Protein AF-A0A534Y3Y4-F1 (afdb_monomer_lite)

Structure (mmCIF, N/CA/C/O backbone):
data_AF-A0A534Y3Y4-F1
#
_entry.id   AF-A0A534Y3Y4-F1
#
loop_
_atom_site.group_PDB
_atom_site.id
_atom_site.type_symbol
_atom_site.label_atom_id
_atom_site.label_alt_id
_atom_site.label_comp_id
_atom_site.label_asym_id
_atom_site.label_entity_id
_atom_site.label_seq_id
_atom_site.pdbx_PDB_ins_code
_atom_site.Cartn_x
_atom_site.Cartn_y
_atom_site.Cartn_z
_atom_site.occupancy
_atom_site.B_iso_or_equiv
_atom_site.auth_seq_id
_atom_site.auth_comp_id
_atom_site.auth_asym_id
_atom_site.auth_atom_id
_atom_site.pdbx_PDB_model_num
ATOM 1 N N . MET A 1 1 ? 23.246 4.878 -69.993 1.00 42.38 1 MET A N 1
ATOM 2 C CA . MET A 1 1 ? 22.326 4.115 -69.118 1.00 42.38 1 MET A CA 1
ATOM 3 C C . MET A 1 1 ? 22.788 4.314 -67.679 1.00 42.38 1 MET A C 1
ATOM 5 O O . MET A 1 1 ? 23.870 3.855 -67.348 1.00 42.38 1 MET A O 1
ATOM 9 N N . ARG A 1 2 ? 22.06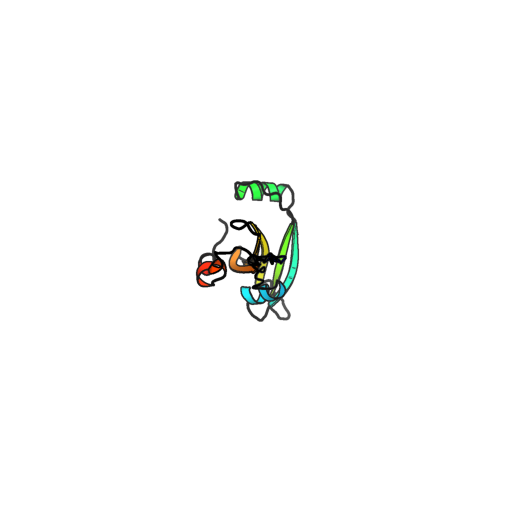4 5.100 -66.869 1.00 40.41 2 ARG A N 1
ATOM 10 C CA . ARG A 1 2 ? 22.372 5.340 -65.445 1.00 40.41 2 ARG A CA 1
ATOM 11 C C . ARG A 1 2 ? 21.421 4.486 -64.610 1.00 40.41 2 ARG A C 1
ATOM 13 O O . ARG A 1 2 ? 2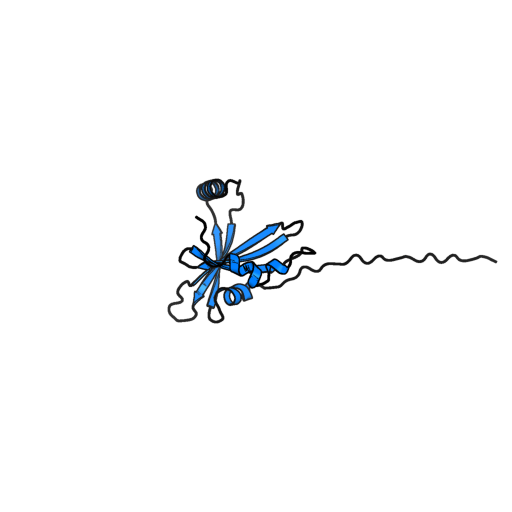0.215 4.697 -64.670 1.00 40.41 2 ARG A O 1
ATOM 20 N N . THR A 1 3 ? 21.952 3.513 -63.884 1.00 47.59 3 THR A N 1
ATOM 21 C CA . THR A 1 3 ? 21.192 2.681 -62.947 1.00 47.59 3 THR A CA 1
ATOM 22 C C . THR A 1 3 ? 20.957 3.452 -61.648 1.00 47.59 3 THR A C 1
ATOM 24 O O . THR A 1 3 ? 21.911 3.807 -60.960 1.00 47.59 3 THR A O 1
ATOM 27 N N . LEU A 1 4 ? 19.693 3.729 -61.325 1.00 46.41 4 LEU A N 1
ATOM 28 C CA . LEU A 1 4 ? 19.261 4.220 -60.015 1.00 46.41 4 LEU A CA 1
ATOM 29 C C . LEU A 1 4 ? 19.268 3.044 -59.030 1.00 46.41 4 LEU A C 1
ATOM 31 O O . LEU A 1 4 ? 18.503 2.099 -59.205 1.00 46.41 4 LEU A O 1
ATOM 35 N N . GLN A 1 5 ? 20.122 3.087 -58.006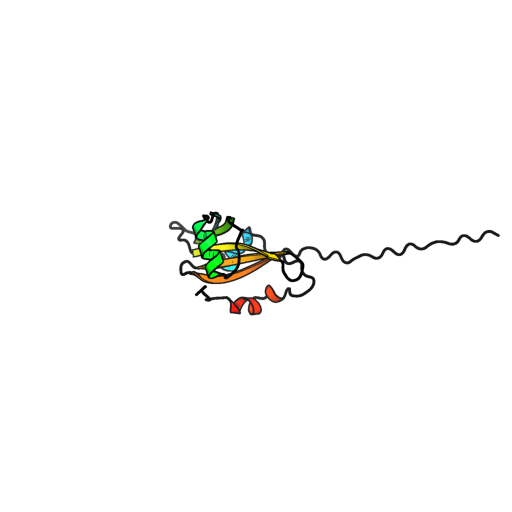 1.00 48.91 5 GLN A N 1
ATOM 36 C CA . GLN A 1 5 ? 19.975 2.211 -56.844 1.00 48.91 5 GLN A CA 1
ATOM 37 C C . GLN A 1 5 ? 18.971 2.844 -55.879 1.00 48.91 5 GLN A C 1
ATOM 39 O O . GLN A 1 5 ? 19.203 3.930 -55.352 1.00 48.91 5 GLN A O 1
ATOM 44 N N . ALA A 1 6 ? 17.849 2.162 -55.663 1.00 53.00 6 ALA A N 1
ATOM 45 C CA . ALA A 1 6 ? 16.908 2.492 -54.606 1.00 53.00 6 ALA A CA 1
ATOM 46 C C . ALA A 1 6 ? 17.440 1.930 -53.280 1.00 53.00 6 ALA A C 1
ATOM 48 O O . ALA A 1 6 ? 17.582 0.717 -53.127 1.00 53.00 6 ALA A O 1
ATOM 49 N N . ALA A 1 7 ? 17.750 2.810 -52.330 1.00 55.84 7 ALA A N 1
ATOM 50 C CA . ALA A 1 7 ? 18.050 2.422 -50.960 1.00 55.84 7 ALA A CA 1
ATOM 51 C C . ALA A 1 7 ? 16.728 2.185 -50.215 1.00 55.84 7 ALA A C 1
ATOM 53 O O . ALA A 1 7 ? 15.941 3.111 -50.028 1.00 55.84 7 ALA A O 1
ATOM 54 N N . ALA A 1 8 ? 16.472 0.941 -49.812 1.00 56.00 8 ALA A N 1
ATOM 55 C CA . ALA A 1 8 ? 15.348 0.608 -48.948 1.00 56.00 8 ALA A CA 1
ATOM 56 C C . ALA A 1 8 ? 15.729 0.913 -47.490 1.00 56.00 8 ALA A C 1
ATOM 58 O O . ALA A 1 8 ? 16.621 0.275 -46.932 1.00 56.00 8 ALA A O 1
ATOM 59 N N . LEU A 1 9 ? 15.065 1.897 -46.877 1.00 52.19 9 LEU A N 1
ATOM 60 C CA . LEU A 1 9 ? 15.147 2.134 -45.437 1.00 52.19 9 LEU A CA 1
ATOM 61 C C . LEU A 1 9 ? 14.323 1.059 -44.716 1.00 52.19 9 LEU A C 1
ATOM 63 O O . LEU A 1 9 ? 13.096 1.039 -44.817 1.00 52.19 9 LEU A O 1
ATOM 67 N N . LEU A 1 10 ? 14.993 0.174 -43.979 1.00 51.94 10 LEU A N 1
ATOM 68 C CA . LEU A 1 10 ? 14.337 -0.753 -43.063 1.00 51.94 10 LEU A CA 1
ATOM 69 C C . LEU A 1 10 ? 14.050 -0.007 -41.751 1.00 51.94 10 LEU A C 1
ATOM 71 O O . LEU A 1 10 ? 14.964 0.274 -40.978 1.00 51.94 10 LEU A O 1
ATOM 75 N N . VAL A 1 11 ? 12.789 0.342 -41.502 1.00 61.50 11 VAL A N 1
ATOM 76 C CA . VAL A 1 11 ? 12.360 0.851 -40.193 1.00 61.50 11 VAL A CA 1
ATOM 77 C C . VAL A 1 11 ? 12.141 -0.354 -39.285 1.00 61.50 11 VAL A C 1
ATOM 79 O O . VAL A 1 11 ? 11.172 -1.093 -39.446 1.00 61.50 11 VAL A O 1
ATOM 82 N N . VAL A 1 12 ? 13.053 -0.577 -38.341 1.00 63.03 12 VAL A N 1
ATOM 83 C CA . VAL A 1 12 ? 12.841 -1.544 -37.259 1.00 63.03 12 VAL A CA 1
ATOM 84 C C . VAL A 1 12 ? 11.931 -0.875 -36.232 1.00 63.03 12 VAL A C 1
ATOM 86 O O . VAL A 1 12 ? 12.354 0.031 -35.518 1.00 63.03 12 VAL A O 1
ATOM 89 N N . ALA A 1 13 ? 10.666 -1.286 -36.179 1.00 56.78 13 ALA A N 1
ATOM 90 C CA . ALA A 1 13 ? 9.767 -0.883 -35.107 1.00 56.78 13 ALA A CA 1
ATOM 91 C C . ALA A 1 13 ? 10.196 -1.605 -33.820 1.00 56.78 13 ALA A C 1
ATOM 93 O O . ALA A 1 13 ? 10.074 -2.825 -33.722 1.00 56.78 13 ALA A O 1
ATOM 94 N N . ALA A 1 14 ? 10.727 -0.867 -32.844 1.00 61.25 14 ALA A N 1
ATOM 95 C CA . ALA A 1 14 ? 10.896 -1.407 -31.501 1.00 61.25 14 ALA A CA 1
ATOM 96 C C . ALA A 1 14 ? 9.500 -1.652 -30.896 1.00 61.25 14 ALA A C 1
ATOM 98 O O . ALA A 1 14 ? 8.629 -0.788 -31.046 1.00 61.25 14 ALA A O 1
ATOM 99 N N . PRO A 1 15 ? 9.252 -2.793 -30.229 1.00 57.72 15 PRO A N 1
ATOM 100 C CA . PRO A 1 15 ? 8.005 -2.990 -29.509 1.00 57.72 15 PRO A CA 1
ATOM 101 C C . PRO A 1 15 ? 7.915 -1.933 -28.405 1.00 57.72 15 PRO A C 1
ATOM 103 O O . PRO A 1 15 ? 8.673 -1.952 -27.436 1.00 57.72 15 PRO A O 1
ATOM 106 N N . ALA A 1 16 ? 7.000 -0.982 -28.569 1.00 56.41 16 ALA A N 1
ATOM 107 C CA . ALA A 1 16 ? 6.583 -0.113 -27.487 1.00 56.41 16 ALA A CA 1
ATOM 108 C C . ALA A 1 16 ? 5.702 -0.955 -26.557 1.00 56.41 16 ALA A C 1
ATOM 110 O O . ALA A 1 16 ? 4.517 -1.153 -26.826 1.00 56.41 16 ALA A O 1
ATOM 111 N N . PHE A 1 17 ? 6.291 -1.512 -25.499 1.00 58.69 17 PHE A N 1
ATOM 112 C CA . PHE A 1 17 ? 5.510 -2.103 -24.418 1.00 58.69 17 PHE A CA 1
ATOM 113 C C . PHE A 1 17 ? 4.826 -0.953 -23.683 1.00 58.69 17 PHE A C 1
ATOM 115 O O . PHE A 1 17 ? 5.473 -0.160 -23.005 1.00 58.69 17 PHE A O 1
ATOM 122 N N . ALA A 1 18 ? 3.526 -0.797 -23.919 1.00 60.31 18 ALA A N 1
ATOM 123 C CA . ALA A 1 18 ? 2.729 0.198 -23.225 1.00 60.31 18 ALA A CA 1
ATOM 124 C C . ALA A 1 18 ? 2.645 -0.171 -21.739 1.00 60.31 18 ALA A C 1
ATOM 126 O O . ALA A 1 18 ? 2.383 -1.330 -21.411 1.00 60.31 18 ALA A O 1
ATOM 127 N N . ASP A 1 19 ? 2.830 0.817 -20.860 1.00 66.94 19 ASP A N 1
ATOM 128 C CA . ASP A 1 19 ? 2.490 0.705 -19.442 1.00 66.94 19 ASP A CA 1
ATOM 129 C C . ASP A 1 19 ? 1.088 0.098 -19.304 1.00 66.94 19 ASP A C 1
ATOM 131 O O . ASP A 1 19 ? 0.103 0.662 -19.794 1.00 66.94 19 ASP A O 1
ATOM 135 N N . GLN A 1 20 ? 0.982 -1.053 -18.640 1.00 82.62 20 GLN A N 1
ATOM 136 C CA . GLN A 1 20 ? -0.307 -1.703 -18.451 1.00 82.62 20 GLN A CA 1
ATOM 137 C C . GLN A 1 20 ? -0.932 -1.184 -17.154 1.00 82.62 20 GLN A C 1
ATOM 139 O O . GLN A 1 20 ? -0.542 -1.567 -16.049 1.00 82.62 20 GLN A O 1
ATOM 144 N N . LEU A 1 21 ? -1.888 -0.260 -17.296 1.00 89.62 21 LEU A N 1
ATOM 145 C CA . LEU A 1 21 ? -2.771 0.179 -16.215 1.00 89.62 21 LEU A CA 1
ATOM 146 C C . LEU A 1 21 ? -3.856 -0.884 -16.008 1.00 89.62 21 LEU A C 1
ATOM 148 O O . LEU A 1 21 ? -4.785 -0.988 -16.807 1.00 89.62 21 LEU A O 1
ATOM 152 N N . PHE A 1 22 ? -3.743 -1.651 -14.928 1.00 91.75 22 PHE A N 1
ATOM 153 C CA . PHE A 1 22 ? -4.707 -2.696 -14.572 1.00 91.75 22 PHE A CA 1
ATOM 154 C C . PHE A 1 22 ? -5.813 -2.188 -13.663 1.00 91.75 22 PHE A C 1
ATOM 156 O O . PHE A 1 22 ? -6.947 -2.648 -13.768 1.00 91.75 22 PHE A O 1
ATOM 163 N N . LEU A 1 23 ? -5.475 -1.275 -12.751 1.00 95.00 23 LEU A N 1
ATOM 164 C CA . LEU A 1 23 ? -6.405 -0.792 -11.743 1.00 95.00 23 LEU A CA 1
ATOM 165 C C . LEU A 1 23 ? -6.117 0.671 -11.421 1.00 95.00 23 LEU A C 1
ATOM 167 O O . LEU A 1 23 ? -4.991 1.037 -11.077 1.00 95.00 23 LEU A O 1
ATOM 171 N N . ARG A 1 24 ? -7.136 1.522 -11.526 1.00 96.38 24 ARG A N 1
ATOM 172 C CA . ARG A 1 24 ? -7.049 2.928 -11.121 1.00 96.38 24 ARG A CA 1
ATOM 173 C C . ARG A 1 24 ? -7.177 3.027 -9.612 1.00 96.38 24 ARG A C 1
ATOM 175 O O . ARG A 1 24 ? -7.911 2.261 -9.002 1.00 96.38 24 ARG A O 1
ATOM 182 N N . GLU A 1 25 ? -6.566 4.049 -9.020 1.00 96.38 25 GLU A N 1
ATOM 183 C CA . GLU A 1 25 ? -6.649 4.310 -7.573 1.00 96.38 25 GLU A CA 1
ATOM 184 C C . GLU A 1 25 ? -8.097 4.327 -7.048 1.00 96.38 25 GLU A C 1
ATOM 186 O O . GLU A 1 25 ? -8.378 3.756 -6.001 1.00 96.38 25 GLU A O 1
ATOM 191 N N . SER A 1 26 ? -9.032 4.901 -7.815 1.00 95.81 26 SER A N 1
ATOM 192 C CA . SER A 1 26 ? -10.465 4.948 -7.470 1.00 95.81 26 SER A CA 1
ATOM 193 C C . SER A 1 26 ? -11.159 3.579 -7.420 1.00 95.81 26 SER A C 1
ATOM 195 O O . SER A 1 26 ? -12.186 3.442 -6.762 1.00 95.81 26 SER A O 1
ATOM 197 N N . GLU A 1 27 ? -10.606 2.563 -8.081 1.00 97.38 27 GLU A N 1
ATOM 198 C CA . GLU A 1 27 ? -11.159 1.205 -8.145 1.00 97.38 27 GLU A CA 1
ATOM 199 C C . GLU A 1 27 ? -10.580 0.300 -7.043 1.00 97.38 27 GLU A C 1
ATOM 201 O O . GLU A 1 27 ? -11.169 -0.726 -6.692 1.00 97.38 27 GLU A O 1
ATOM 206 N N . VAL A 1 28 ? -9.443 0.691 -6.454 1.00 97.81 28 VAL A N 1
ATOM 207 C CA . VAL A 1 28 ? -8.721 -0.094 -5.444 1.00 97.81 28 VAL A CA 1
ATOM 208 C C . VAL A 1 28 ? -9.540 -0.351 -4.169 1.00 97.81 28 VAL A C 1
ATOM 210 O O . VAL A 1 28 ? -9.541 -1.501 -3.719 1.00 97.81 28 VAL A O 1
ATOM 213 N N . PRO A 1 29 ? -10.265 0.628 -3.579 1.00 98.25 29 PRO A N 1
ATOM 214 C CA . PRO A 1 29 ? -11.087 0.376 -2.395 1.00 98.25 29 PRO A CA 1
ATOM 215 C C . PRO A 1 29 ? -12.087 -0.752 -2.612 1.00 98.25 29 PRO A C 1
ATOM 217 O O . PRO A 1 29 ? -12.162 -1.673 -1.800 1.00 98.25 29 PRO A O 1
ATOM 220 N N . ARG A 1 30 ? -12.773 -0.736 -3.759 1.00 97.44 30 ARG A N 1
ATOM 221 C CA . ARG A 1 30 ? -13.721 -1.782 -4.138 1.00 97.44 30 ARG A CA 1
ATOM 222 C C . ARG A 1 30 ? -13.035 -3.132 -4.329 1.00 97.44 30 ARG A C 1
ATOM 224 O O . ARG A 1 30 ? -13.522 -4.144 -3.831 1.00 97.44 30 ARG A O 1
ATOM 231 N N . ALA A 1 31 ? -11.889 -3.155 -5.006 1.00 96.88 31 ALA A N 1
ATOM 232 C CA . ALA A 1 31 ? -11.139 -4.385 -5.250 1.00 96.88 31 ALA A CA 1
ATOM 233 C C . ALA A 1 31 ? -10.612 -5.051 -3.963 1.00 96.88 31 ALA A C 1
ATOM 235 O O . ALA A 1 31 ? -10.452 -6.272 -3.933 1.00 96.88 31 ALA A O 1
ATOM 236 N N . LEU A 1 32 ? -10.322 -4.269 -2.917 1.00 97.25 32 LEU A N 1
ATOM 237 C CA . LEU A 1 32 ? -9.773 -4.763 -1.648 1.00 97.25 32 LEU A CA 1
ATOM 238 C C . LEU A 1 32 ? -10.840 -5.017 -0.573 1.00 97.25 32 LEU A C 1
ATOM 240 O O . LEU A 1 32 ? -10.719 -5.992 0.169 1.00 97.25 32 LEU A O 1
ATOM 244 N N . PHE A 1 33 ? -11.871 -4.173 -0.487 1.00 97.19 33 PHE A N 1
ATOM 245 C CA . PHE A 1 33 ? -12.852 -4.176 0.609 1.00 97.19 33 PHE A CA 1
ATOM 246 C C . PHE A 1 33 ? -14.314 -4.380 0.160 1.00 97.19 33 PHE A C 1
ATOM 248 O O . PHE A 1 33 ? -15.194 -4.459 1.014 1.00 97.19 33 PHE A O 1
ATOM 255 N N . GLY A 1 34 ? -14.581 -4.546 -1.141 1.00 96.38 34 GLY A N 1
ATOM 256 C CA . GLY A 1 34 ? -15.915 -4.831 -1.689 1.00 96.38 34 GLY A CA 1
ATOM 257 C C . GLY A 1 34 ? -16.690 -3.592 -2.149 1.00 96.38 34 GLY A C 1
ATOM 258 O O . GLY A 1 34 ? -16.217 -2.467 -2.051 1.00 96.38 34 GLY A O 1
ATOM 259 N N . ASP A 1 35 ? -17.895 -3.792 -2.686 1.00 95.19 35 ASP A N 1
ATOM 260 C CA . ASP A 1 35 ? -18.621 -2.754 -3.440 1.00 95.19 35 ASP A CA 1
ATOM 261 C C . ASP A 1 35 ? -19.172 -1.586 -2.604 1.00 95.19 35 ASP A C 1
ATOM 263 O O . ASP A 1 35 ? -19.416 -0.520 -3.167 1.00 95.19 35 ASP A O 1
ATOM 267 N N . HIS A 1 36 ? -19.344 -1.773 -1.292 1.00 95.50 36 HIS A N 1
ATOM 268 C CA . HIS A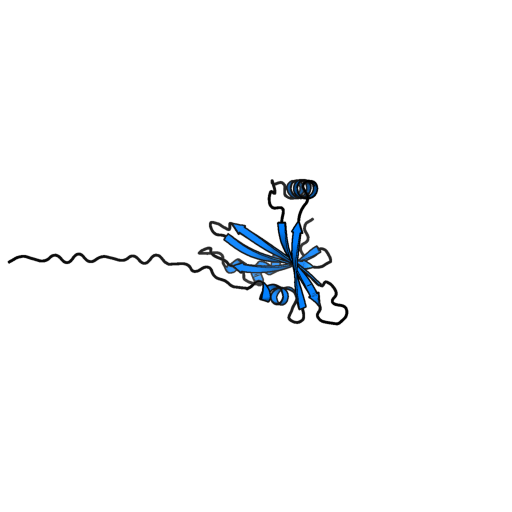 1 36 ? -20.030 -0.839 -0.386 1.00 95.50 36 HIS A CA 1
ATOM 269 C C . HIS A 1 36 ? -19.061 -0.080 0.519 1.00 95.50 36 HIS A C 1
ATOM 271 O O . HIS A 1 36 ? -19.177 -0.092 1.751 1.00 95.50 36 HIS A O 1
ATOM 277 N N . VAL A 1 37 ? -18.068 0.555 -0.100 1.00 97.62 37 VAL A N 1
ATOM 278 C CA . VAL A 1 37 ? -17.035 1.303 0.613 1.00 97.62 37 VAL A CA 1
ATOM 279 C C . VAL A 1 37 ? -16.804 2.669 -0.005 1.00 97.62 37 VAL A C 1
ATOM 281 O O . VAL A 1 37 ? -16.849 2.857 -1.218 1.00 97.62 37 VAL A O 1
ATOM 284 N N . THR A 1 38 ? -16.473 3.620 0.857 1.00 97.06 38 THR A N 1
ATOM 285 C CA . THR A 1 38 ? -15.943 4.925 0.462 1.00 97.06 38 THR A CA 1
ATOM 286 C C . THR A 1 38 ? -14.515 5.050 0.960 1.00 97.06 38 THR A C 1
ATOM 288 O O . THR A 1 38 ? -14.115 4.358 1.896 1.00 97.06 38 THR A O 1
ATOM 291 N N . SER A 1 39 ? -13.725 5.922 0.345 1.00 97.75 39 SER A N 1
ATOM 292 C CA . SER A 1 39 ? -12.359 6.154 0.798 1.00 97.75 39 SER A CA 1
ATOM 293 C C . SER A 1 39 ? -11.967 7.615 0.746 1.00 97.75 39 SER A C 1
ATOM 295 O O . SER A 1 39 ? -12.374 8.338 -0.165 1.00 97.75 39 SER A O 1
ATOM 297 N N . VAL A 1 40 ? -11.106 8.019 1.673 1.00 97.69 40 VAL A N 1
ATOM 298 C CA . VAL A 1 40 ? -10.495 9.348 1.695 1.00 97.69 40 VAL A CA 1
ATOM 299 C C . VAL A 1 40 ? -8.989 9.198 1.544 1.00 97.69 40 VAL A C 1
ATOM 301 O O . VAL A 1 40 ? -8.357 8.449 2.289 1.00 97.69 40 VAL A O 1
ATOM 304 N N . ARG A 1 41 ? -8.405 9.917 0.581 1.00 98.25 41 ARG A N 1
ATOM 305 C CA . ARG A 1 41 ? -6.952 9.951 0.404 1.00 98.25 41 ARG A CA 1
ATOM 306 C C . ARG A 1 41 ? -6.308 10.768 1.521 1.00 98.25 41 ARG A C 1
ATOM 308 O O . ARG A 1 41 ? -6.714 11.899 1.782 1.00 98.25 41 ARG A O 1
ATOM 315 N N . LYS A 1 42 ? -5.293 10.192 2.151 1.00 98.38 42 LYS A N 1
ATOM 316 C CA . LYS A 1 42 ? -4.491 10.773 3.226 1.00 98.38 42 LYS A CA 1
ATOM 317 C C . LYS A 1 42 ? -3.005 10.535 2.948 1.00 98.38 42 LYS A C 1
ATOM 319 O O . LYS A 1 42 ? -2.634 9.759 2.066 1.00 98.38 42 LYS A O 1
ATOM 324 N N . THR A 1 43 ? -2.160 11.198 3.726 1.00 98.00 43 THR A N 1
ATOM 325 C CA . THR A 1 43 ? -0.709 10.995 3.719 1.00 98.00 43 THR A CA 1
ATOM 326 C C . THR A 1 43 ? -0.272 10.656 5.133 1.00 98.00 43 THR A C 1
ATOM 328 O O . THR A 1 43 ? -0.624 11.364 6.074 1.00 98.00 43 THR A O 1
ATOM 331 N N . LEU A 1 44 ? 0.467 9.560 5.286 1.00 96.81 44 LEU A N 1
ATOM 332 C CA . LEU A 1 44 ? 1.200 9.259 6.506 1.00 96.81 44 LEU A CA 1
ATOM 333 C C . LEU A 1 44 ? 2.577 9.910 6.387 1.00 96.81 44 LEU A C 1
ATOM 335 O O . LEU A 1 44 ? 3.362 9.529 5.518 1.00 96.81 44 LEU A O 1
ATOM 339 N N . GLU A 1 45 ? 2.845 10.896 7.235 1.00 97.44 45 GLU A N 1
ATOM 340 C CA . GLU A 1 45 ? 4.140 11.569 7.316 1.00 97.44 45 GLU A CA 1
ATOM 341 C C . GLU A 1 45 ? 4.916 11.013 8.508 1.00 97.44 45 GLU A C 1
ATOM 343 O O . GLU A 1 45 ? 4.506 11.182 9.654 1.00 97.44 45 GLU A O 1
ATOM 348 N N . LEU A 1 46 ? 6.031 10.337 8.239 1.00 96.81 46 LEU A N 1
ATOM 349 C CA . LEU A 1 46 ? 6.893 9.787 9.277 1.00 96.81 46 LEU A CA 1
ATOM 350 C C . LEU A 1 46 ? 7.903 10.835 9.755 1.00 96.81 46 LEU A C 1
ATOM 352 O O . LEU A 1 46 ? 8.661 11.427 8.975 1.00 96.81 46 LEU A O 1
ATOM 356 N N . SER A 1 47 ? 7.952 11.020 11.068 1.00 97.19 47 SER A N 1
ATOM 357 C CA . SER A 1 47 ? 8.951 11.826 11.759 1.00 97.19 47 SER A CA 1
ATOM 358 C C . SER A 1 47 ? 10.354 11.196 11.669 1.00 97.19 47 SER A C 1
ATOM 360 O O . SER A 1 47 ? 10.499 10.001 11.396 1.00 97.19 47 SER A O 1
ATOM 362 N N . PRO A 1 48 ? 11.437 11.962 11.913 1.00 96.69 48 PRO A N 1
ATOM 363 C CA . PRO A 1 48 ? 12.790 11.404 11.908 1.00 96.69 48 PRO A CA 1
ATOM 364 C C . PRO A 1 48 ? 12.992 10.204 12.859 1.00 96.69 48 PRO A C 1
ATOM 366 O O . PRO A 1 48 ? 13.632 9.244 12.429 1.00 96.69 48 PRO A O 1
ATOM 369 N N . PRO A 1 49 ? 12.450 10.195 14.099 1.00 97.12 49 PRO A N 1
ATOM 370 C CA . PRO A 1 49 ? 12.503 9.013 14.961 1.00 97.12 49 PRO A CA 1
ATOM 371 C C . PRO A 1 49 ? 11.768 7.796 14.384 1.00 97.12 49 PRO A C 1
ATOM 373 O O . PRO A 1 49 ? 12.296 6.691 14.446 1.00 97.12 49 PRO A O 1
ATOM 376 N N . GLU A 1 50 ? 10.592 7.983 13.777 1.00 96.88 50 GLU A N 1
ATOM 377 C CA . GLU A 1 50 ? 9.835 6.887 13.149 1.00 96.88 50 GLU A CA 1
ATOM 378 C C . GLU A 1 50 ? 10.562 6.321 11.928 1.00 96.88 50 GLU A C 1
ATOM 380 O O . GLU A 1 50 ? 10.600 5.109 11.739 1.00 96.88 50 GLU A O 1
ATOM 385 N N . ILE A 1 51 ? 11.210 7.174 11.128 1.00 96.94 51 ILE A N 1
ATOM 386 C CA . ILE A 1 51 ? 12.073 6.736 10.023 1.00 96.94 51 ILE A CA 1
ATOM 387 C C . ILE A 1 51 ? 13.269 5.935 10.533 1.00 96.94 51 ILE A C 1
ATOM 389 O O . ILE A 1 51 ? 13.637 4.931 9.918 1.00 96.94 51 ILE A O 1
ATOM 393 N N . ALA A 1 52 ? 13.886 6.365 11.636 1.00 96.31 52 ALA A N 1
ATOM 394 C CA . ALA A 1 52 ? 15.001 5.647 12.241 1.00 96.31 52 ALA A CA 1
ATOM 395 C C . ALA A 1 52 ? 14.564 4.263 12.749 1.00 96.31 52 ALA A C 1
ATOM 397 O O . ALA A 1 52 ? 15.244 3.275 12.470 1.00 96.31 52 ALA A O 1
ATOM 398 N N . GLU A 1 53 ? 13.411 4.177 13.416 1.00 95.50 53 GLU A N 1
ATOM 399 C CA . GLU A 1 53 ? 12.864 2.906 13.896 1.00 95.50 53 GLU A CA 1
ATOM 400 C C . GLU A 1 53 ? 12.456 1.990 12.738 1.00 95.50 53 GLU A C 1
ATOM 402 O O . GLU A 1 53 ? 12.857 0.830 12.700 1.00 95.50 53 GLU A O 1
ATOM 407 N N . LEU A 1 54 ? 11.756 2.515 11.730 1.00 93.88 54 LEU A N 1
ATOM 408 C CA . LEU A 1 54 ? 11.393 1.751 10.537 1.00 93.88 54 LEU A CA 1
ATOM 409 C C . LEU A 1 54 ? 12.635 1.239 9.792 1.00 93.88 54 LEU A C 1
ATOM 411 O O . LEU A 1 54 ? 12.659 0.096 9.340 1.00 93.88 54 LEU A O 1
ATOM 415 N N . SER A 1 55 ? 13.686 2.057 9.692 1.00 95.50 55 SER A N 1
ATOM 416 C CA . SER A 1 55 ? 14.956 1.644 9.082 1.00 95.50 55 SER A CA 1
ATOM 417 C C . SER A 1 55 ? 15.625 0.509 9.854 1.00 95.50 55 SER A C 1
ATOM 419 O O . SER A 1 55 ? 16.192 -0.404 9.256 1.00 95.50 55 SER A O 1
ATOM 421 N N . LYS A 1 56 ? 15.552 0.557 11.187 1.00 95.62 56 LYS A N 1
ATOM 422 C CA . LYS A 1 56 ? 16.085 -0.483 12.065 1.00 95.62 56 LYS A CA 1
ATOM 423 C C . LYS A 1 56 ? 15.300 -1.788 11.924 1.00 95.62 56 LYS A C 1
ATOM 425 O O . LYS A 1 56 ? 15.921 -2.824 11.730 1.00 95.62 56 LYS A O 1
ATOM 430 N N . VAL A 1 57 ? 13.968 -1.731 11.974 1.00 93.25 57 VAL A N 1
ATOM 431 C CA . VAL A 1 57 ? 13.088 -2.905 11.825 1.00 93.25 57 VAL A CA 1
ATOM 432 C C . VAL A 1 57 ? 13.271 -3.574 10.462 1.00 93.25 57 VAL A C 1
ATOM 434 O O . VAL A 1 57 ? 13.278 -4.795 10.372 1.00 93.25 57 VAL A O 1
ATOM 437 N N . LEU A 1 58 ? 13.445 -2.789 9.396 1.00 91.75 58 LEU A N 1
ATOM 438 C CA . LEU A 1 58 ? 13.633 -3.313 8.039 1.00 91.75 58 LEU A CA 1
ATOM 439 C C . LEU A 1 58 ? 15.091 -3.651 7.697 1.00 91.75 58 LEU A C 1
ATOM 441 O O . LEU A 1 58 ? 15.363 -4.005 6.549 1.00 91.75 58 LEU A O 1
ATOM 445 N N . GLU A 1 59 ? 16.019 -3.479 8.644 1.00 95.12 59 GLU A N 1
ATOM 446 C CA . GLU A 1 59 ? 17.464 -3.675 8.461 1.00 95.12 59 GLU A CA 1
ATOM 447 C C . GLU A 1 59 ? 18.026 -2.967 7.211 1.00 95.12 59 GLU A C 1
ATOM 449 O O . GLU A 1 59 ? 18.957 -3.429 6.549 1.00 95.12 59 GLU A O 1
ATOM 454 N N . ARG A 1 60 ? 17.448 -1.811 6.860 1.00 94.50 60 ARG A N 1
ATOM 455 C CA . ARG A 1 60 ? 17.830 -1.025 5.682 1.00 94.50 60 ARG A CA 1
ATOM 456 C C . ARG A 1 60 ? 17.531 0.449 5.892 1.00 94.50 60 ARG A C 1
ATOM 458 O O . ARG A 1 60 ? 16.564 0.812 6.551 1.00 94.50 60 ARG A O 1
ATOM 465 N N . LYS A 1 61 ? 18.313 1.322 5.260 1.00 94.81 61 LYS A N 1
ATOM 466 C CA . LYS A 1 61 ? 18.065 2.766 5.313 1.00 94.81 61 LYS A CA 1
ATOM 467 C C . LYS A 1 61 ? 16.767 3.114 4.576 1.00 94.81 61 LYS A C 1
ATOM 469 O O . LYS A 1 61 ? 16.662 2.883 3.373 1.00 94.81 61 LYS A O 1
ATOM 474 N N . ILE A 1 62 ? 15.808 3.702 5.287 1.00 94.56 62 ILE A N 1
ATOM 475 C CA . ILE A 1 62 ? 14.599 4.287 4.706 1.00 94.56 62 ILE A CA 1
ATOM 476 C C . ILE A 1 62 ? 14.761 5.800 4.643 1.00 94.56 62 ILE A C 1
ATOM 478 O O . ILE A 1 62 ? 15.115 6.447 5.624 1.00 94.56 62 ILE A O 1
ATOM 482 N N . GLU A 1 63 ? 14.485 6.370 3.475 1.00 92.38 63 GLU A N 1
ATOM 483 C CA . GLU A 1 63 ? 14.508 7.823 3.264 1.00 92.38 63 GLU A CA 1
ATOM 484 C C . GLU A 1 63 ? 13.122 8.385 2.917 1.00 92.38 63 GLU A C 1
ATOM 486 O O . GLU A 1 63 ? 12.888 9.586 3.046 1.00 92.38 63 GLU A O 1
ATOM 491 N N . ILE A 1 64 ? 12.184 7.517 2.520 1.00 93.12 64 ILE A N 1
ATOM 492 C CA . ILE A 1 64 ? 10.812 7.895 2.175 1.00 93.12 64 ILE A CA 1
ATOM 493 C C . ILE A 1 64 ? 10.050 8.229 3.455 1.00 93.12 64 ILE A C 1
ATOM 495 O O . ILE A 1 64 ? 9.912 7.381 4.336 1.00 93.12 64 ILE A O 1
ATOM 499 N N . ARG A 1 65 ? 9.538 9.461 3.526 1.00 95.69 65 ARG A N 1
ATOM 500 C CA . ARG A 1 65 ? 8.803 10.002 4.682 1.00 95.69 65 ARG A CA 1
ATOM 501 C C . ARG A 1 65 ? 7.297 10.024 4.505 1.00 95.69 65 ARG A C 1
ATOM 503 O O . ARG A 1 65 ? 6.580 9.896 5.486 1.00 95.69 65 ARG A O 1
ATOM 510 N N . ASN A 1 66 ? 6.841 10.195 3.271 1.00 96.81 66 ASN A N 1
ATOM 511 C CA . ASN A 1 66 ? 5.440 10.424 2.961 1.00 96.81 66 ASN A CA 1
ATOM 512 C C . ASN A 1 66 ? 4.884 9.192 2.261 1.00 96.81 66 ASN A C 1
ATOM 514 O O . ASN A 1 66 ? 5.322 8.859 1.161 1.00 96.81 66 ASN A O 1
ATOM 518 N N . TYR A 1 67 ? 3.914 8.544 2.894 1.00 96.62 67 TYR A N 1
ATOM 519 C CA . TYR A 1 67 ? 3.238 7.374 2.354 1.00 96.62 67 TYR A CA 1
ATOM 520 C C . TYR A 1 67 ? 1.783 7.740 2.063 1.00 96.62 67 TYR A C 1
ATOM 522 O O . TYR A 1 67 ? 0.996 7.903 3.001 1.00 96.62 67 TYR A O 1
ATOM 530 N N . PRO A 1 68 ? 1.404 7.922 0.786 1.00 97.88 68 PRO A N 1
ATOM 531 C CA . PRO A 1 68 ? 0.011 8.132 0.436 1.00 97.88 68 PRO A CA 1
ATOM 532 C C . PRO A 1 68 ? -0.786 6.863 0.736 1.00 97.88 68 PRO A C 1
ATOM 534 O O . PRO A 1 68 ? -0.372 5.749 0.406 1.00 97.88 68 PRO A O 1
ATOM 537 N N . TYR A 1 69 ? -1.951 7.037 1.343 1.00 98.44 69 TYR A N 1
ATOM 538 C CA . TYR A 1 69 ? -2.863 5.936 1.600 1.00 98.44 69 TYR A CA 1
ATOM 539 C C . TYR A 1 69 ? -4.317 6.369 1.454 1.00 98.44 69 TYR A C 1
ATOM 541 O O . TYR A 1 69 ? -4.645 7.556 1.477 1.00 98.44 69 TYR A O 1
ATOM 549 N N . LEU A 1 70 ? -5.201 5.395 1.294 1.00 98.62 70 LEU A N 1
ATOM 550 C CA . LEU A 1 70 ? -6.641 5.591 1.354 1.00 98.62 70 LEU A CA 1
ATOM 551 C C . LEU A 1 70 ? -7.143 5.042 2.688 1.00 98.62 70 LEU A C 1
ATOM 553 O O . LEU A 1 70 ? -6.928 3.868 2.986 1.00 98.62 70 LEU A O 1
ATOM 557 N N . GLU A 1 71 ? -7.809 5.866 3.491 1.00 98.44 71 GLU A N 1
ATOM 558 C CA . GLU A 1 71 ? -8.592 5.377 4.629 1.00 98.44 71 GLU A CA 1
ATOM 559 C C . GLU A 1 71 ? -9.954 4.920 4.109 1.00 98.44 71 GLU A C 1
ATOM 561 O O . GLU A 1 71 ? -10.660 5.700 3.465 1.00 98.44 71 GLU A O 1
ATOM 566 N N . VAL A 1 72 ? -10.294 3.650 4.329 1.00 98.44 72 VAL A N 1
ATOM 567 C CA . VAL A 1 72 ? -11.498 3.020 3.777 1.00 98.44 72 VAL A CA 1
ATOM 568 C C . VAL A 1 72 ? -12.570 2.940 4.850 1.00 98.44 72 VAL A C 1
ATOM 570 O O . VAL A 1 72 ? -12.321 2.436 5.944 1.00 98.44 72 VAL A O 1
ATOM 573 N N . HIS A 1 73 ? -13.777 3.379 4.516 1.00 98.25 73 HIS A N 1
ATOM 574 C CA . HIS A 1 73 ? -14.944 3.354 5.389 1.00 98.25 73 HIS A CA 1
ATOM 575 C C . HIS A 1 73 ? -16.066 2.535 4.766 1.00 98.25 73 HIS A C 1
ATOM 577 O O . HIS A 1 73 ? -16.276 2.583 3.552 1.00 98.25 73 HIS A O 1
ATOM 583 N N . ALA A 1 74 ? -16.839 1.853 5.606 1.00 97.06 74 ALA A N 1
ATOM 584 C CA . ALA A 1 74 ? -18.118 1.299 5.180 1.00 97.06 74 ALA A CA 1
ATOM 585 C C . ALA A 1 74 ? -19.067 2.430 4.758 1.00 97.06 74 ALA A C 1
ATOM 587 O O . ALA A 1 74 ? -19.062 3.523 5.334 1.00 97.06 74 ALA A O 1
ATOM 588 N N . GLU A 1 75 ? -19.909 2.161 3.767 1.00 94.25 75 GLU A N 1
ATOM 589 C CA . GLU A 1 75 ? -21.065 3.009 3.492 1.00 94.25 75 GLU A CA 1
ATOM 590 C C . GLU A 1 75 ? -22.083 2.929 4.644 1.00 94.25 75 GLU A C 1
ATOM 592 O O . GLU A 1 75 ? -22.247 1.892 5.285 1.00 94.25 75 GLU A O 1
ATOM 597 N N . GLY A 1 76 ? -22.773 4.037 4.928 1.00 91.00 76 GLY A N 1
ATOM 598 C CA . GLY A 1 76 ? -23.783 4.114 5.988 1.00 91.00 76 GLY A CA 1
ATOM 599 C C . GLY A 1 76 ? -23.651 5.361 6.859 1.00 91.00 76 GLY A C 1
ATOM 600 O O . GLY A 1 76 ? -22.851 6.252 6.572 1.00 91.00 76 GLY A O 1
ATOM 601 N N . ALA A 1 77 ? -24.461 5.438 7.916 1.00 88.31 77 ALA A N 1
ATOM 602 C CA . ALA A 1 77 ? -24.476 6.583 8.829 1.00 88.31 77 ALA A CA 1
ATOM 603 C C . ALA A 1 77 ? -23.229 6.638 9.731 1.00 88.31 77 ALA A C 1
ATOM 605 O O . ALA A 1 77 ? -22.667 7.710 9.926 1.00 88.31 77 ALA A O 1
ATOM 606 N N . GLU A 1 78 ? -22.774 5.489 10.240 1.00 90.00 78 GLU A N 1
ATOM 607 C CA . GLU A 1 78 ? -21.661 5.412 11.202 1.00 90.00 78 GLU A CA 1
ATOM 608 C C . GLU A 1 78 ? -20.270 5.435 10.546 1.00 90.00 78 GLU A C 1
ATOM 610 O O . GLU A 1 78 ? -19.295 5.797 11.198 1.00 90.00 78 GLU A O 1
ATOM 615 N N . LYS A 1 79 ? -20.174 5.067 9.259 1.00 93.31 79 LYS A N 1
ATOM 616 C CA . LYS A 1 79 ? -18.938 5.046 8.448 1.00 93.31 79 LYS A CA 1
ATOM 617 C C . LYS A 1 79 ? -17.695 4.512 9.187 1.00 93.31 79 LYS A C 1
ATOM 619 O O . LYS A 1 79 ? -16.652 5.181 9.189 1.00 93.31 79 LYS A O 1
ATOM 624 N N . PRO A 1 80 ? -17.760 3.320 9.811 1.00 96.50 80 PRO A N 1
ATOM 625 C CA . PRO A 1 80 ? -16.614 2.777 10.526 1.00 96.50 80 PRO A CA 1
ATOM 626 C C . PRO A 1 80 ? -15.451 2.527 9.561 1.00 96.50 80 PRO A C 1
ATOM 628 O O . PRO A 1 80 ? -15.660 2.179 8.394 1.00 96.50 80 PRO A O 1
ATOM 631 N N . VAL A 1 81 ? -14.223 2.690 10.057 1.00 97.50 81 VAL A N 1
ATOM 632 C CA . VAL A 1 81 ? -13.007 2.401 9.288 1.00 97.50 81 VAL A CA 1
ATOM 633 C C . VAL A 1 81 ? -12.881 0.890 9.099 1.00 97.50 81 VAL A C 1
ATOM 635 O O . VAL A 1 81 ? -12.808 0.135 10.067 1.00 97.50 81 VAL A O 1
ATOM 638 N N . LEU A 1 82 ? -12.837 0.454 7.843 1.00 97.88 82 LEU A N 1
ATOM 639 C CA . LEU A 1 82 ? -12.665 -0.946 7.450 1.00 97.88 82 LEU A CA 1
ATOM 640 C C . LEU A 1 82 ? -11.204 -1.321 7.219 1.00 97.88 82 LEU A C 1
ATOM 642 O O . LEU A 1 82 ? -10.886 -2.506 7.161 1.00 97.88 82 LEU A O 1
ATOM 646 N N . GLY A 1 83 ? -10.323 -0.333 7.067 1.00 97.75 83 GLY A N 1
ATOM 647 C CA . GLY A 1 83 ? -8.904 -0.547 6.837 1.00 97.75 83 GLY A CA 1
ATOM 648 C C . GLY A 1 83 ? -8.231 0.641 6.165 1.00 97.75 83 GLY A C 1
ATOM 649 O O . GLY A 1 83 ? -8.821 1.707 5.977 1.00 97.75 83 GLY A O 1
ATOM 650 N N . GLN A 1 84 ? -6.973 0.435 5.801 1.00 98.38 84 GLN A N 1
ATOM 651 C CA . GLN A 1 84 ? -6.142 1.401 5.093 1.00 98.38 84 GLN A CA 1
ATOM 652 C C . GLN A 1 84 ? -5.548 0.745 3.849 1.00 98.38 84 GLN A C 1
ATOM 654 O O . GLN A 1 84 ? -5.278 -0.456 3.840 1.00 98.38 84 GLN A O 1
ATOM 659 N N . ILE A 1 85 ? -5.345 1.528 2.795 1.00 98.62 85 ILE A N 1
ATOM 660 C CA . ILE A 1 85 ? -4.719 1.077 1.552 1.00 98.62 85 ILE A CA 1
ATOM 661 C C . ILE A 1 85 ? -3.495 1.935 1.293 1.00 98.62 85 ILE A C 1
ATOM 663 O O . ILE A 1 85 ? -3.647 3.082 0.888 1.00 98.62 85 ILE A O 1
ATOM 667 N N . PHE A 1 86 ? -2.298 1.395 1.483 1.00 98.25 86 PHE A N 1
ATOM 668 C CA . PHE A 1 86 ? -1.066 2.107 1.145 1.00 98.25 86 PHE A CA 1
ATOM 669 C C . PHE A 1 86 ? -0.797 2.012 -0.352 1.00 98.25 86 PHE A C 1
ATOM 671 O O . PHE A 1 86 ? -0.820 0.916 -0.909 1.00 98.25 86 PHE A O 1
ATOM 678 N N . LEU A 1 87 ? -0.538 3.147 -0.995 1.00 98.19 87 LEU A N 1
ATOM 679 C CA . LEU A 1 87 ? -0.145 3.210 -2.401 1.00 98.19 87 LEU A CA 1
ATOM 680 C C . LEU A 1 87 ? 1.378 3.252 -2.459 1.00 98.19 87 LEU A C 1
ATOM 682 O O . LEU A 1 87 ? 2.004 4.122 -1.850 1.00 98.19 87 LEU A O 1
ATOM 686 N N . MET A 1 88 ? 1.971 2.282 -3.143 1.00 97.06 88 MET A N 1
ATOM 687 C CA . MET A 1 88 ? 3.405 2.044 -3.110 1.00 97.06 88 MET A CA 1
ATOM 688 C C . MET A 1 88 ? 3.974 1.906 -4.514 1.00 97.06 88 MET A C 1
ATOM 690 O O . MET A 1 88 ? 3.347 1.330 -5.404 1.00 97.06 88 MET A O 1
ATOM 694 N N . ASP A 1 89 ? 5.206 2.379 -4.661 1.00 95.94 89 ASP A N 1
ATOM 695 C CA . ASP A 1 89 ? 6.016 2.210 -5.855 1.00 95.94 89 ASP A CA 1
ATOM 696 C C . ASP A 1 89 ? 7.306 1.476 -5.497 1.00 95.94 89 ASP A C 1
ATOM 698 O O . ASP A 1 89 ? 7.959 1.768 -4.490 1.00 95.94 89 ASP A O 1
ATOM 702 N N . VAL A 1 90 ? 7.684 0.523 -6.338 1.00 94.25 90 VAL A N 1
ATOM 703 C CA . VAL A 1 90 ? 8.977 -0.164 -6.271 1.00 94.25 90 VAL A CA 1
ATOM 704 C C . VAL A 1 90 ? 9.572 -0.259 -7.663 1.00 94.25 90 VAL A C 1
ATOM 706 O O . VAL A 1 90 ? 8.850 -0.258 -8.657 1.00 94.25 90 VAL A O 1
ATOM 709 N N . ILE A 1 91 ? 10.892 -0.380 -7.742 1.00 94.75 91 ILE A N 1
ATOM 710 C CA . ILE A 1 91 ? 11.534 -0.860 -8.965 1.00 94.75 91 ILE A CA 1
ATOM 711 C C . ILE A 1 91 ? 11.437 -2.384 -8.952 1.00 94.75 91 ILE A C 1
ATOM 713 O O . ILE A 1 91 ? 11.805 -3.007 -7.955 1.00 94.75 91 ILE A O 1
ATOM 717 N N . GLY A 1 92 ? 10.890 -2.959 -10.023 1.00 93.50 92 GLY A N 1
ATOM 718 C CA . GLY A 1 92 ? 10.858 -4.397 -10.25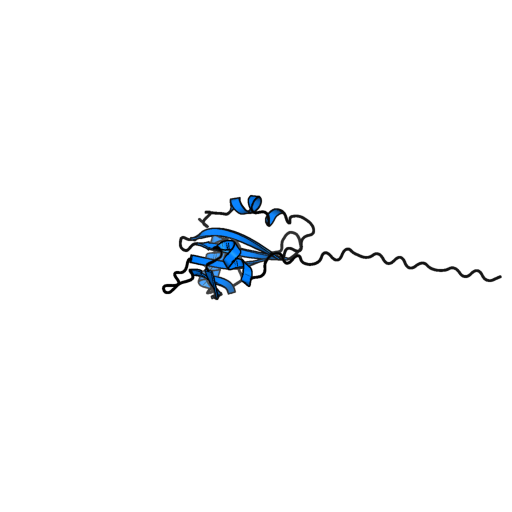2 1.00 93.50 92 GLY A CA 1
ATOM 719 C C . GLY A 1 92 ? 12.244 -4.938 -10.601 1.00 93.50 92 GLY A C 1
ATOM 720 O O . GLY A 1 92 ? 13.232 -4.661 -9.922 1.00 93.50 92 GLY A O 1
ATOM 721 N N . GLN A 1 93 ? 12.336 -5.701 -11.687 1.00 94.00 93 GLN A N 1
ATOM 722 C CA . GLN A 1 93 ? 13.634 -6.099 -12.229 1.00 94.00 93 GLN A CA 1
ATOM 723 C C . GLN A 1 93 ? 14.371 -4.894 -12.828 1.00 94.00 93 GLN A C 1
ATOM 725 O O . GLN A 1 93 ? 15.591 -4.777 -12.716 1.00 94.00 93 GLN A O 1
ATOM 730 N N . SER A 1 94 ? 13.651 -4.015 -13.516 1.00 95.00 94 SER A N 1
ATOM 731 C CA . SER A 1 94 ? 14.205 -2.859 -14.224 1.00 95.00 94 SER A CA 1
ATOM 732 C C . SER A 1 94 ? 13.226 -1.692 -14.341 1.00 95.00 94 SER A C 1
ATOM 734 O O . SER A 1 94 ? 13.661 -0.566 -14.576 1.00 95.00 94 SER A O 1
ATOM 736 N N . LEU A 1 95 ? 11.923 -1.925 -14.169 1.00 95.12 95 LEU A N 1
ATOM 737 C CA . LEU A 1 95 ? 10.872 -0.944 -14.400 1.00 95.12 95 LEU A CA 1
ATOM 738 C C . LEU A 1 95 ? 9.981 -0.750 -13.161 1.00 95.12 95 LEU A C 1
ATOM 740 O O . LEU A 1 95 ? 9.828 -1.664 -12.347 1.00 95.12 95 LEU A O 1
ATOM 744 N N . PRO A 1 96 ? 9.384 0.443 -12.981 1.00 95.06 96 PRO A N 1
ATOM 745 C CA . PRO A 1 96 ? 8.540 0.715 -11.826 1.00 95.06 96 PRO A CA 1
ATOM 746 C C . PRO A 1 96 ? 7.255 -0.120 -11.814 1.00 95.06 96 PRO A C 1
ATOM 748 O O . PRO A 1 96 ? 6.566 -0.243 -12.833 1.00 95.06 96 PRO A O 1
ATOM 751 N N . ILE A 1 97 ? 6.881 -0.591 -10.629 1.00 96.62 97 ILE A N 1
ATOM 752 C CA . ILE A 1 97 ? 5.612 -1.252 -10.331 1.00 96.62 97 ILE A CA 1
ATOM 753 C C . ILE A 1 97 ? 4.873 -0.397 -9.305 1.00 96.62 97 ILE A C 1
ATOM 755 O O . ILE A 1 97 ? 5.414 -0.117 -8.236 1.00 96.62 97 ILE A O 1
ATOM 759 N N . THR A 1 98 ? 3.631 -0.033 -9.621 1.00 97.56 98 THR A N 1
ATOM 760 C CA . THR A 1 98 ? 2.730 0.673 -8.702 1.00 97.56 98 THR A CA 1
ATOM 761 C C . THR A 1 98 ? 1.691 -0.314 -8.192 1.00 97.56 98 THR A C 1
ATOM 763 O O . THR A 1 98 ? 1.027 -0.988 -8.986 1.00 97.56 98 THR A O 1
ATOM 766 N N . PHE A 1 99 ? 1.536 -0.415 -6.878 1.00 97.94 99 PHE A N 1
ATOM 767 C CA . PHE A 1 99 ? 0.620 -1.359 -6.247 1.00 97.94 99 PHE A CA 1
ATOM 768 C C . PHE A 1 99 ? 0.021 -0.788 -4.965 1.00 97.94 99 PHE A C 1
ATOM 770 O O . PHE A 1 99 ? 0.525 0.161 -4.370 1.00 97.94 99 PHE A O 1
ATOM 777 N N . ALA A 1 100 ? -1.082 -1.387 -4.545 1.00 98.31 100 ALA A N 1
ATOM 778 C CA . ALA A 1 100 ? -1.833 -1.006 -3.371 1.00 98.31 100 ALA A CA 1
ATOM 779 C C . ALA A 1 100 ? -1.817 -2.128 -2.337 1.00 98.31 100 ALA A C 1
ATOM 781 O O . ALA A 1 100 ? -2.078 -3.279 -2.676 1.00 98.31 100 ALA A O 1
ATOM 782 N N . VAL A 1 101 ? -1.566 -1.803 -1.074 1.00 98.19 101 VAL A N 1
ATOM 783 C CA . VAL A 1 101 ? -1.512 -2.767 0.029 1.00 98.19 101 VAL A CA 1
ATOM 784 C C . VAL A 1 101 ? -2.678 -2.510 0.971 1.00 98.19 101 VAL A C 1
ATOM 786 O O . VAL A 1 101 ? -2.682 -1.509 1.685 1.00 98.19 101 VAL A O 1
ATOM 789 N N . GLY A 1 102 ? -3.667 -3.403 0.974 1.00 98.00 102 GLY A N 1
ATOM 790 C CA . GLY A 1 102 ? -4.805 -3.338 1.886 1.00 98.00 102 GLY A CA 1
ATOM 791 C C . GLY A 1 102 ? -4.463 -3.931 3.246 1.00 98.00 102 GLY A C 1
ATOM 792 O O . GLY A 1 102 ? -4.091 -5.100 3.340 1.00 98.00 102 GLY A O 1
ATOM 793 N N . VAL A 1 103 ? -4.647 -3.148 4.303 1.00 97.69 103 VAL A N 1
ATOM 794 C CA . VAL A 1 103 ? -4.412 -3.533 5.697 1.00 97.69 103 VAL A CA 1
ATOM 795 C C . VAL A 1 103 ? -5.710 -3.362 6.480 1.00 97.69 103 VAL A C 1
ATOM 797 O O . VAL A 1 103 ? -6.357 -2.316 6.409 1.00 97.69 103 VAL A O 1
ATOM 800 N N . LYS A 1 104 ? -6.114 -4.395 7.220 1.00 97.19 104 LYS A N 1
ATOM 801 C CA . LYS A 1 104 ? -7.280 -4.360 8.111 1.00 97.19 104 LYS A CA 1
ATOM 802 C C . LYS A 1 104 ? -6.974 -3.588 9.402 1.00 97.19 104 LYS A C 1
ATOM 804 O O . LYS A 1 104 ? -5.804 -3.412 9.741 1.00 97.19 104 LYS A O 1
ATOM 809 N N . PRO A 1 105 ? -7.994 -3.193 10.188 1.00 96.12 105 PRO A N 1
ATOM 810 C CA . PRO A 1 105 ? -7.792 -2.446 11.430 1.00 96.12 105 PRO A CA 1
ATOM 811 C C . PRO A 1 105 ? -6.981 -3.216 12.481 1.00 96.12 105 PRO A C 1
ATOM 813 O O . PRO A 1 105 ? -6.364 -2.611 13.349 1.00 96.12 105 PRO A O 1
ATOM 816 N N . ASP A 1 106 ? -6.948 -4.548 12.396 1.00 95.00 106 ASP A N 1
ATOM 817 C CA . ASP A 1 106 ? -6.155 -5.415 13.273 1.00 95.00 106 ASP A CA 1
ATOM 818 C C . ASP A 1 106 ? -4.692 -5.599 12.814 1.00 95.00 106 ASP A C 1
ATOM 820 O O . ASP A 1 106 ? -3.954 -6.406 13.394 1.00 95.00 106 ASP A O 1
ATOM 824 N N . GLY A 1 107 ? -4.283 -4.898 11.752 1.00 94.06 107 GLY A N 1
ATOM 825 C CA . GLY A 1 107 ? -2.949 -4.955 11.160 1.00 94.06 107 GLY A CA 1
ATOM 826 C C . GLY A 1 107 ? -2.696 -6.160 10.249 1.00 94.06 107 GLY A C 1
ATOM 827 O O . GLY A 1 107 ? -1.575 -6.316 9.769 1.00 94.06 107 GLY A O 1
ATOM 828 N N . THR A 1 108 ? -3.684 -7.030 10.000 1.00 96.56 108 THR A N 1
ATOM 829 C CA . THR A 1 108 ? -3.529 -8.096 8.993 1.00 96.56 108 THR A CA 1
ATOM 830 C C . THR A 1 108 ? -3.601 -7.541 7.576 1.00 96.56 108 THR A C 1
ATOM 832 O O . THR A 1 108 ? -4.394 -6.647 7.276 1.00 96.56 108 THR A O 1
ATOM 835 N N . LEU A 1 109 ? -2.819 -8.124 6.669 1.00 96.81 109 LEU A N 1
ATOM 836 C CA . LEU A 1 109 ? -2.983 -7.893 5.240 1.00 96.81 109 LEU A CA 1
ATOM 837 C C . LEU A 1 109 ? -4.329 -8.450 4.767 1.00 96.81 109 LEU A C 1
ATOM 839 O O . LEU A 1 109 ? -4.623 -9.635 4.935 1.00 96.81 109 LEU A O 1
ATOM 843 N N . GLN A 1 110 ? -5.133 -7.589 4.150 1.00 96.44 110 GLN A N 1
ATOM 844 C CA . GLN A 1 110 ? -6.334 -7.980 3.422 1.00 96.44 110 GLN A CA 1
ATOM 845 C C . GLN A 1 110 ? -5.931 -8.646 2.105 1.00 96.44 110 GLN A C 1
ATOM 847 O O . GLN A 1 110 ? -6.223 -9.820 1.896 1.00 96.44 110 GLN A O 1
ATOM 852 N N . ASP A 1 111 ? -5.250 -7.892 1.241 1.00 97.00 111 ASP A N 1
ATOM 853 C CA . ASP A 1 111 ? -4.736 -8.317 -0.061 1.00 97.00 111 ASP A CA 1
ATOM 854 C C . ASP A 1 111 ? -3.844 -7.189 -0.644 1.00 97.00 111 ASP A C 1
ATOM 856 O O . ASP A 1 111 ? -3.804 -6.081 -0.103 1.00 97.00 111 ASP A O 1
ATOM 860 N N . ILE A 1 112 ? -3.136 -7.443 -1.747 1.00 97.19 112 ILE A N 1
ATOM 861 C CA . ILE A 1 112 ? -2.289 -6.460 -2.456 1.00 97.19 112 ILE A CA 1
ATOM 862 C C . ILE A 1 112 ? -2.783 -6.299 -3.891 1.00 97.19 112 ILE A C 1
ATOM 864 O O . ILE A 1 112 ? -2.786 -7.288 -4.578 1.00 97.19 112 ILE A O 1
ATOM 868 N N . GLN A 1 113 ? -3.135 -5.139 -4.434 1.00 97.75 113 GLN A N 1
ATOM 869 C CA . GLN A 1 113 ? -3.553 -5.023 -5.848 1.00 97.75 113 GLN A CA 1
ATOM 870 C C . GLN A 1 113 ? -2.463 -4.370 -6.701 1.00 97.75 113 GLN A C 1
ATOM 872 O O . GLN A 1 113 ? -1.974 -3.299 -6.359 1.00 97.75 113 GLN A O 1
ATOM 877 N N . VAL A 1 114 ? -2.099 -4.980 -7.831 1.00 97.19 114 VAL A N 1
ATOM 878 C CA . VAL A 1 114 ? -1.178 -4.367 -8.804 1.00 97.19 114 VAL A CA 1
ATOM 879 C C . VAL A 1 114 ? -1.956 -3.353 -9.640 1.00 97.19 114 VAL A C 1
ATOM 881 O O . VAL A 1 114 ? -2.977 -3.697 -10.231 1.00 97.19 114 VAL A O 1
ATOM 884 N N . MET A 1 115 ? -1.490 -2.105 -9.677 1.00 97.56 115 MET A N 1
ATOM 885 C CA . MET A 1 115 ? -2.164 -1.001 -10.368 1.00 97.56 115 MET A CA 1
ATOM 886 C C . MET A 1 115 ? -1.535 -0.727 -11.729 1.00 97.56 115 MET A C 1
ATOM 888 O O . MET A 1 115 ? -2.245 -0.657 -12.731 1.00 97.56 115 MET A O 1
ATOM 892 N N . VAL A 1 116 ? -0.205 -0.608 -11.771 1.00 96.44 116 VAL A N 1
ATOM 893 C CA . VAL A 1 116 ? 0.554 -0.395 -13.007 1.00 96.44 116 VAL A CA 1
ATOM 894 C C . VAL A 1 116 ? 1.752 -1.331 -13.032 1.00 96.44 116 VAL A C 1
ATOM 896 O O . VAL A 1 116 ? 2.563 -1.322 -12.103 1.00 96.44 116 VAL A O 1
ATOM 899 N N . TYR A 1 117 ? 1.869 -2.116 -14.101 1.00 95.12 117 TYR A N 1
ATOM 900 C CA . TYR A 1 117 ? 2.999 -3.013 -14.337 1.00 95.12 117 TYR A CA 1
ATOM 901 C C . TYR A 1 117 ? 3.608 -2.736 -15.707 1.00 95.12 117 TYR A C 1
ATOM 903 O O . TYR A 1 117 ? 2.890 -2.514 -16.684 1.00 95.12 117 TYR A O 1
ATOM 911 N N . ARG A 1 118 ? 4.939 -2.715 -15.755 1.00 93.69 118 ARG A N 1
ATOM 912 C CA . ARG A 1 118 ? 5.704 -2.244 -16.917 1.00 93.69 118 ARG A CA 1
ATOM 913 C C . ARG A 1 118 ? 6.754 -3.241 -17.395 1.00 93.69 118 ARG A C 1
ATOM 915 O O . ARG A 1 118 ? 7.297 -3.063 -18.477 1.00 93.69 118 ARG A O 1
ATOM 922 N N . GLU A 1 119 ? 7.047 -4.273 -16.606 1.00 91.94 119 GLU A N 1
ATOM 923 C CA . GLU A 1 119 ? 8.041 -5.279 -16.981 1.00 91.94 119 GLU A CA 1
ATOM 924 C C . GLU A 1 119 ? 7.538 -6.150 -18.139 1.00 91.94 119 GLU A C 1
ATOM 926 O O . GLU A 1 119 ? 6.335 -6.403 -18.246 1.00 91.94 119 GLU A O 1
ATOM 931 N N . PRO A 1 120 ? 8.446 -6.656 -18.992 1.00 90.38 120 PRO A N 1
ATOM 932 C CA . PRO A 1 120 ? 8.071 -7.512 -20.115 1.00 90.38 120 PRO A CA 1
ATOM 933 C C . PRO A 1 120 ? 7.576 -8.902 -19.685 1.00 90.38 120 PRO A C 1
ATOM 935 O O . PRO A 1 120 ? 6.884 -9.562 -20.454 1.00 90.38 120 PRO A O 1
ATOM 938 N N . HIS A 1 121 ? 7.947 -9.357 -18.486 1.00 90.69 121 HIS A N 1
ATOM 939 C CA . HIS A 1 121 ? 7.601 -10.671 -17.942 1.00 90.69 121 HIS A CA 1
ATOM 940 C C . HIS A 1 121 ? 7.363 -10.560 -16.439 1.00 90.69 121 HIS A C 1
ATOM 942 O O . HIS A 1 121 ? 7.989 -9.716 -15.801 1.00 90.69 121 HIS A O 1
ATOM 948 N N . GLY A 1 122 ? 6.549 -11.460 -15.880 1.00 91.81 122 GLY A N 1
ATOM 949 C CA . GLY A 1 122 ? 6.267 -11.508 -14.445 1.00 91.81 122 GLY A CA 1
ATOM 950 C C . GLY A 1 122 ? 4.915 -10.908 -14.053 1.00 91.81 122 GLY A C 1
ATOM 951 O O . GLY A 1 122 ? 4.702 -10.627 -12.872 1.00 91.81 122 GLY A O 1
ATOM 952 N N . ASP A 1 123 ? 4.001 -10.680 -15.005 1.00 90.94 123 ASP A N 1
ATOM 953 C CA . ASP A 1 123 ? 2.681 -10.113 -14.717 1.00 90.94 123 ASP A CA 1
ATOM 954 C C . ASP A 1 123 ? 1.795 -11.068 -13.901 1.00 90.94 123 ASP A C 1
ATOM 956 O O . ASP A 1 123 ? 0.775 -10.638 -13.362 1.00 90.94 123 ASP A O 1
ATOM 960 N N . GLU A 1 124 ? 2.212 -12.325 -13.701 1.00 94.25 124 GLU A N 1
ATOM 961 C CA . GLU A 1 124 ? 1.553 -13.310 -12.839 1.00 94.25 124 GLU A CA 1
ATOM 962 C C . GLU A 1 124 ? 1.384 -12.811 -11.397 1.00 94.25 124 GLU A C 1
ATOM 964 O O . GLU A 1 124 ? 0.485 -13.267 -10.685 1.00 94.25 124 GLU A O 1
ATOM 96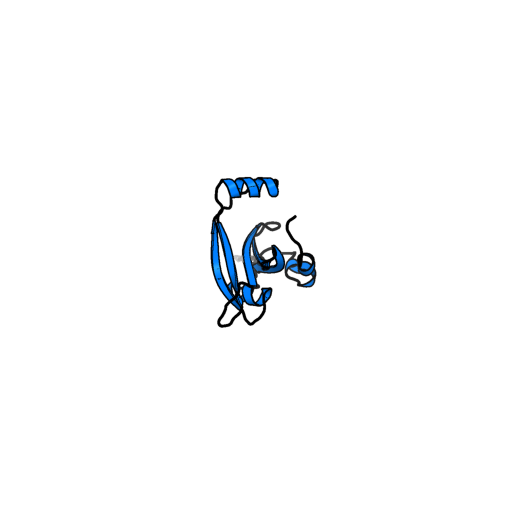9 N N . ILE A 1 125 ? 2.173 -11.817 -10.964 1.00 94.19 125 ILE A N 1
ATOM 970 C CA . ILE A 1 125 ? 1.997 -11.169 -9.659 1.00 94.19 125 ILE A CA 1
ATOM 971 C C . ILE A 1 125 ? 0.615 -10.518 -9.486 1.00 94.19 125 ILE A C 1
ATOM 973 O O . ILE A 1 125 ? 0.203 -10.264 -8.356 1.00 94.19 125 ILE A O 1
ATOM 977 N N . ARG A 1 126 ? -0.125 -10.259 -10.575 1.00 93.56 126 ARG A N 1
ATOM 978 C CA . ARG A 1 126 ? -1.505 -9.743 -10.531 1.00 93.56 126 ARG A CA 1
ATOM 979 C C . ARG A 1 126 ? -2.525 -10.822 -10.182 1.00 93.56 126 ARG A C 1
ATOM 981 O O . ARG A 1 126 ? -3.612 -10.511 -9.684 1.00 93.56 126 ARG A O 1
ATOM 988 N N . GLU A 1 127 ? -2.205 -12.085 -10.454 1.00 95.19 127 GLU A N 1
ATOM 989 C CA . GLU A 1 127 ? -3.142 -13.185 -10.304 1.00 95.19 127 GLU A CA 1
ATOM 990 C C . GLU A 1 127 ? -3.534 -13.367 -8.844 1.00 95.19 127 GLU A C 1
ATOM 992 O O . GLU A 1 127 ? -2.692 -13.489 -7.954 1.00 95.19 127 GLU A O 1
ATOM 997 N N . LYS A 1 128 ? -4.840 -13.488 -8.591 1.00 94.88 128 LYS A N 1
ATOM 998 C CA . LYS A 1 128 ? -5.360 -13.728 -7.240 1.00 94.88 128 LYS A CA 1
ATOM 999 C C . LYS A 1 128 ? -4.691 -14.933 -6.569 1.00 94.88 128 LYS A C 1
ATOM 1001 O O . LYS A 1 128 ? -4.427 -14.891 -5.373 1.00 94.88 128 LYS A O 1
ATOM 1006 N N . ARG A 1 129 ? -4.381 -15.990 -7.332 1.00 96.69 129 ARG A N 1
ATOM 1007 C CA . ARG A 1 129 ? -3.683 -17.183 -6.827 1.00 96.69 129 ARG A CA 1
ATOM 1008 C C . ARG A 1 129 ? -2.293 -16.849 -6.286 1.00 96.69 129 ARG A C 1
ATOM 1010 O O . ARG A 1 129 ? -1.940 -17.333 -5.217 1.00 96.69 129 ARG A O 1
ATOM 1017 N N . PHE A 1 130 ? -1.528 -16.029 -7.006 1.00 96.12 130 PHE A N 1
ATOM 1018 C CA . PHE A 1 130 ? -0.208 -15.586 -6.565 1.00 96.12 130 PHE A CA 1
ATOM 1019 C C . PHE A 1 130 ? -0.318 -14.733 -5.300 1.00 96.12 130 PHE A C 1
ATOM 1021 O O . PHE A 1 130 ? 0.419 -14.939 -4.339 1.00 96.12 130 PHE A O 1
ATOM 1028 N N . ARG A 1 131 ? -1.267 -13.792 -5.277 1.00 95.69 131 ARG A N 1
ATOM 1029 C CA . ARG A 1 131 ? -1.416 -12.807 -4.197 1.00 95.69 131 ARG A CA 1
ATOM 1030 C C . ARG A 1 131 ? -2.039 -13.369 -2.921 1.00 95.69 131 ARG A C 1
ATOM 1032 O O . ARG A 1 131 ? -1.751 -12.875 -1.834 1.00 95.69 131 ARG A O 1
ATOM 1039 N N . ALA A 1 132 ? -2.803 -14.457 -3.028 1.00 95.69 132 ALA A N 1
ATOM 1040 C CA . ALA A 1 132 ? -3.417 -15.142 -1.890 1.00 95.69 132 ALA A CA 1
ATOM 1041 C C . ALA A 1 132 ? -2.409 -15.538 -0.798 1.00 95.69 132 ALA A C 1
ATOM 1043 O O . ALA A 1 132 ? -2.785 -15.636 0.366 1.00 95.69 132 ALA A O 1
ATOM 1044 N N . GLN A 1 133 ? -1.128 -15.712 -1.144 1.00 95.44 133 GLN A N 1
ATOM 1045 C CA . GLN A 1 133 ? -0.074 -16.009 -0.173 1.00 95.44 133 GLN A CA 1
ATOM 1046 C C . GLN A 1 133 ? 0.142 -14.900 0.870 1.00 95.44 133 GLN A C 1
ATOM 1048 O O . GLN A 1 133 ? 0.714 -15.176 1.920 1.00 95.44 133 GLN A O 1
ATOM 1053 N N . PHE A 1 134 ? -0.268 -13.657 0.594 1.00 95.00 134 PHE A N 1
ATOM 1054 C CA . PHE A 1 134 ? -0.064 -12.518 1.493 1.00 95.00 134 PHE A CA 1
ATOM 1055 C C . PHE A 1 134 ? -1.231 -12.288 2.457 1.00 95.00 134 PHE A C 1
ATOM 1057 O O . PHE A 1 134 ? -1.030 -11.697 3.518 1.00 95.00 134 PHE A O 1
ATOM 1064 N N . ALA A 1 135 ? -2.431 -12.761 2.114 1.00 94.12 135 ALA A N 1
ATOM 1065 C CA . ALA A 1 135 ? -3.630 -12.545 2.914 1.00 94.12 135 ALA A CA 1
ATOM 1066 C C . ALA A 1 135 ? -3.461 -13.106 4.338 1.00 94.12 135 ALA A C 1
ATOM 1068 O O . ALA A 1 135 ? -2.990 -14.225 4.541 1.00 94.12 135 ALA A O 1
ATOM 1069 N N . GLY A 1 136 ? -3.837 -12.309 5.338 1.00 95.12 136 GLY A N 1
ATOM 1070 C CA . GLY A 1 136 ? -3.750 -12.659 6.755 1.00 95.12 136 GLY A CA 1
ATOM 1071 C C . GLY A 1 136 ? -2.358 -12.527 7.381 1.00 95.12 136 GLY A C 1
ATOM 1072 O O . GLY A 1 136 ? -2.244 -12.659 8.600 1.00 95.12 136 GLY A O 1
ATOM 1073 N N . LYS A 1 137 ? -1.299 -12.239 6.609 1.00 95.31 137 LYS A N 1
ATOM 1074 C CA . LYS A 1 137 ? 0.029 -11.982 7.186 1.00 95.31 137 LYS A CA 1
ATOM 1075 C C . LYS A 1 137 ? 0.031 -10.676 7.985 1.00 95.31 137 LYS A C 1
ATOM 1077 O O . LYS A 1 137 ? -0.655 -9.718 7.633 1.00 95.31 137 LYS A O 1
ATOM 1082 N N . LYS A 1 138 ? 0.840 -10.648 9.042 1.00 89.75 138 LYS A N 1
ATOM 1083 C CA . LYS A 1 138 ? 1.215 -9.448 9.798 1.00 89.75 138 LYS A CA 1
ATOM 1084 C C . LYS A 1 138 ? 2.725 -9.271 9.690 1.00 89.75 138 LYS A C 1
ATOM 1086 O O . LYS A 1 138 ? 3.438 -10.266 9.556 1.00 89.75 138 LYS A O 1
ATOM 1091 N N . LEU A 1 139 ? 3.194 -8.030 9.752 1.00 69.50 139 LEU A N 1
ATOM 1092 C CA . LEU A 1 139 ? 4.602 -7.774 10.040 1.00 69.50 139 LEU A CA 1
ATOM 1093 C C . LEU A 1 139 ? 4.814 -8.150 11.514 1.00 69.50 139 LEU A C 1
ATOM 1095 O O . LEU A 1 139 ? 4.100 -7.636 12.376 1.00 69.50 139 LEU A O 1
ATOM 1099 N N . GLN A 1 140 ? 5.671 -9.143 11.756 1.00 57.59 140 GLN A N 1
ATOM 1100 C CA . GLN A 1 140 ? 6.099 -9.557 13.095 1.00 57.59 140 GLN A CA 1
ATOM 1101 C C . GLN A 1 140 ? 7.296 -8.724 13.528 1.00 57.59 140 GLN A C 1
ATOM 1103 O O . GLN A 1 140 ? 8.143 -8.453 12.648 1.00 57.59 140 GLN A O 1
#

Radius of gyration: 21.88 Å; chains: 1; bounding box: 47×29×84 Å

pLDDT: mean 89.6, std 14.81, range [40.41, 98.62]

Foldseek 3Di:
DDDDDDDDDDDDDDPPQDWDFPADPQCVLCVQPNDFKDKDKDKQFADPVRQVVVCVLVVHRDDDGIWIKIFMFGDDDVGDTQWMKTWDWDQDPHRIWIKIWTAGPVQFTSWIATGIDRDPDDPCCRPPVNTVVRGRDHSD

Secondary structure (DSSP, 8-state):
-------------------EE---GGGHHHHHH-SSEEEEEEEEE--HHHHHHHHHHTTS-----EEEEEEEEESSSS--EEEEEEEEEEE-SSSEEEEEEEE-TTS-EEEEEEEEE--SS-GGGGSHHHHGGGTT----

Sequence (140 aa):
MRTLQAAALLVVAAPAFADQLFLRESEVPRALFGDHVTSVRKTLELSPPEIAELSKVLERKIEIRNYPYLEVHAEGAEKPVLGQIFLMDVIGQSLPITFAVGVKPDGTLQDIQVMVYREPHGDEIREKRFRAQFAGKKLQ